Protein 3ZHF (pdb70)

Nearest PDB structures (foldseek):
  4bcx-assembly1_A  TM=1.006E+00  e=1.312E-22  Homo sapiens
  1gyw-assembly1_A  TM=9.574E-01  e=2.880E-15  Mus musculus
  1gyu-assembly1_A  TM=9.505E-01  e=2.589E-15  Mus musculus
  1gyv-assembly1_A  TM=9.522E-01  e=3.380E-15  Mus musculus
  1iu1-assembly1_A  TM=9.653E-01  e=9.819E-15  Homo sapiens

B-factor: mean 19.21, std 10.56, range [5.6, 65.86]

Radius of gyration: 14.89 Å; Cα contacts (8 Å, |Δi|>4): 356; chains: 2; bounding box: 29×30×44 Å

GO terms:
  GO:0000139 Golgi membrane (C, EXP)
  GO:0010008 endosome membrane (C, EXP)
  GO:0005794 Golgi apparatus (C, TAS)
  GO:0000139 Golgi membrane (C, TAS)
  GO:0005515 protein binding (F, IPI)
  GO:0005798 Golgi-associated vesicle (C, IDA)
  GO:0016020 membrane (C, IDA)
  GO:0030133 transport vesicle (C, IDA)
  GO:0030659 cytoplasmic vesicle membrane (C, EXP)
  GO:0030121 AP-1 adaptor complex (C, TAS)

Foldseek 3Di:
DWDQDDKAWFDDDQQKTKIWDWTQPPVANQKIKIKIKIEGAHPKKKFQKDKDKDWPPLKDKDWDDKPHGIHGYRGRDIIMIMMMMGHPPLPQIKMKMWIWIAIPNDTDTDIDIGPPDDSSRRD/DDDDDD

Structure (mmCIF, N/CA/C/O backbone):
data_3ZHF
#
_entry.id   3ZHF
#
_cell.length_a   34.841
_cell.length_b   37.457
_cell.length_c   105.484
_cell.angle_alpha   90.00
_cell.angle_beta   90.00
_cell.angle_gamma   90.00
#
_symmetry.space_group_name_H-M   'P 21 21 21'
#
loop_
_entity.id
_entity.type
_entity.pdbx_description
1 polymer 'AP-1 COMPLEX SUBUNIT GAMMA-LIKE 2'
2 polymer 'LARGE ENVELOPE PROTEIN'
3 non-polymer DI(HYDROXYETHYL)ETHER
4 non-polymer 1,2-ETHANEDIOL
5 water water
#
loop_
_atom_site.group_PDB
_atom_site.id
_atom_site.type_symbol
_atom_site.label_atom_id
_atom_site.label_alt_id
_atom_site.label_comp_id
_atom_site.label_asym_id
_atom_site.label_entity_id
_atom_site.label_seq_id
_atom_site.pdbx_PDB_ins_code
_atom_site.Cartn_x
_atom_site.Cartn_y
_atom_site.Cartn_z
_atom_site.occupancy
_atom_site.B_iso_or_equiv
_atom_site.auth_seq_id
_atom_site.auth_comp_id
_atom_site.auth_asym_id
_atom_site.auth_atom_id
_atom_site.pdbx_PDB_model_num
ATOM 1 N N . GLY A 1 2 ? 16.553 32.451 13.909 1.00 56.02 663 GLY A N 1
ATOM 2 C CA . GLY A 1 2 ? 16.686 31.774 15.188 1.00 47.28 663 GLY A CA 1
ATOM 3 C C . GLY A 1 2 ? 17.968 32.151 15.904 1.00 42.83 663 GLY A C 1
ATOM 4 O O . GLY A 1 2 ? 19.019 32.294 15.275 1.00 46.74 663 GLY A O 1
ATOM 5 N N . SER A 1 3 ? 17.882 32.313 17.221 1.00 33.79 664 SER A N 1
ATOM 6 C CA . SER A 1 3 ? 19.035 32.716 18.023 1.00 36.53 664 SER A CA 1
ATOM 7 C C . SER A 1 3 ? 19.989 31.553 18.288 1.00 34.19 664 SER A C 1
ATOM 8 O O . SER A 1 3 ? 19.602 30.384 18.209 1.00 32.10 664 SER A O 1
ATOM 11 N N . ALA A 1 4 ? 21.236 31.888 18.607 1.00 29.88 665 ALA A N 1
ATOM 12 C CA . ALA A 1 4 ? 22.252 30.883 18.905 1.00 38.69 665 ALA A CA 1
ATOM 13 C C . ALA A 1 4 ? 21.854 30.061 20.123 1.00 25.84 665 ALA A C 1
ATOM 14 O O . ALA A 1 4 ? 21.353 30.601 21.109 1.00 27.21 665 ALA A O 1
ATOM 16 N N . PRO A 1 5 ? 22.064 28.743 20.055 1.00 23.41 666 PRO A N 1
ATOM 17 C CA . PRO A 1 5 ? 21.709 27.864 21.174 1.00 19.80 666 PRO A CA 1
ATOM 18 C C . PRO A 1 5 ? 22.789 27.823 22.253 1.00 24.57 666 PRO A C 1
ATOM 19 O O . PRO A 1 5 ? 23.687 26.982 22.227 1.00 29.04 666 PRO A O 1
ATOM 23 N N . ILE A 1 6 ? 22.690 28.739 23.209 1.00 17.69 667 ILE A N 1
ATOM 24 C CA . ILE A 1 6 ? 23.599 28.767 24.350 1.00 16.30 667 ILE A CA 1
ATOM 25 C C . ILE A 1 6 ? 23.062 27.856 25.455 1.00 15.14 667 ILE A C 1
ATOM 26 O O . ILE A 1 6 ? 21.903 27.966 25.836 1.00 10.88 667 ILE A O 1
ATOM 31 N N . PRO A 1 7 ? 23.906 26.954 25.969 1.00 11.50 668 PRO A N 1
ATOM 32 C CA . PRO A 1 7 ? 23.462 25.982 26.980 1.00 10.17 668 PRO A CA 1
ATOM 33 C C . PRO A 1 7 ? 23.094 26.666 28.300 1.00 10.31 668 PRO A C 1
ATOM 34 O O . PRO A 1 7 ? 23.699 27.684 28.642 1.00 10.46 668 PRO A O 1
ATOM 38 N N . ASP A 1 8 ? 22.106 26.121 29.007 1.00 11.11 669 ASP A N 1
ATOM 39 C CA . ASP A 1 8 ? 21.779 26.573 30.358 1.00 11.48 669 ASP A CA 1
ATOM 40 C C . ASP A 1 8 ? 22.955 26.330 31.291 1.00 13.57 669 ASP A C 1
ATOM 41 O O . ASP A 1 8 ? 23.828 25.509 31.017 1.00 11.10 669 ASP A O 1
ATOM 46 N N . LEU A 1 9 ? 22.958 27.022 32.424 1.00 9.33 670 LEU A N 1
ATOM 47 C CA . LEU A 1 9 ? 24.001 26.829 33.410 1.00 12.57 670 LEU A CA 1
ATOM 48 C C . LEU A 1 9 ? 23.342 26.712 34.771 1.00 10.44 670 LEU A C 1
ATOM 49 O O . LEU A 1 9 ? 22.710 27.661 35.237 1.00 11.69 670 LEU A O 1
ATOM 54 N N . LYS A 1 10 ? 23.464 25.546 35.393 1.00 9.20 671 LYS A N 1
ATOM 55 C CA . LYS A 1 10 ? 22.971 25.407 36.764 1.00 9.26 671 LYS A CA 1
ATOM 56 C C . LYS A 1 10 ? 24.009 26.010 37.696 1.00 14.00 671 LYS A C 1
ATOM 57 O O . LYS A 1 10 ? 25.176 25.624 37.663 1.00 17.89 671 LYS A O 1
ATOM 63 N N . VAL A 1 11 ? 23.597 26.962 38.527 1.00 8.19 672 VAL A N 1
ATOM 64 C CA . VAL A 1 11 ? 24.577 27.737 39.282 1.00 8.05 672 VAL A CA 1
ATOM 65 C C . VAL A 1 11 ? 24.497 27.550 40.787 1.00 15.06 672 VAL A C 1
ATOM 66 O O . VAL A 1 11 ? 25.352 28.053 41.508 1.00 13.60 672 VAL A O 1
ATOM 70 N N . PHE A 1 12 ? 23.474 26.847 41.256 1.00 10.43 673 PHE A N 1
ATOM 71 C CA . PHE A 1 12 ? 23.255 26.736 42.708 1.00 11.94 673 PHE A CA 1
ATOM 72 C C . PHE A 1 12 ? 22.386 25.536 43.050 1.00 13.11 673 PHE A C 1
ATOM 73 O O . PHE A 1 12 ? 21.404 25.251 42.366 1.00 10.53 673 PHE A O 1
ATOM 81 N N . GLU A 1 13 ? 22.770 24.808 44.095 1.00 15.20 674 GLU A N 1
ATOM 82 C CA A GLU A 1 13 ? 21.925 23.749 44.637 0.48 11.36 674 GLU A CA 1
ATOM 83 C CA B GLU A 1 13 ? 21.925 23.757 44.634 0.52 11.34 674 GLU A CA 1
ATOM 84 C C . GLU A 1 13 ? 22.166 23.622 46.131 1.00 10.40 674 GLU A C 1
ATOM 85 O O . GLU A 1 13 ? 23.298 23.434 46.577 1.00 15.41 674 GLU A O 1
ATOM 96 N N . ARG A 1 14 ? 21.100 23.721 46.897 1.00 11.59 675 ARG A N 1
ATOM 97 C CA . ARG A 1 14 ? 21.224 23.552 48.337 1.00 8.04 675 ARG A CA 1
ATOM 98 C C . ARG A 1 14 ? 19.953 22.926 48.893 1.00 12.54 675 ARG A C 1
ATOM 99 O O . ARG A 1 14 ? 18.879 23.519 48.799 1.00 9.13 675 ARG A O 1
ATOM 107 N N . GLU A 1 15 ? 20.091 21.720 49.447 1.00 13.06 676 GLU A N 1
ATOM 108 C CA . GLU A 1 15 ? 18.986 20.998 50.078 1.00 11.09 676 GLU A CA 1
ATOM 109 C C . GLU A 1 15 ? 17.750 20.933 49.190 1.00 14.60 676 GLU A C 1
ATOM 110 O O . GLU A 1 15 ? 16.620 21.104 49.650 1.00 15.86 676 GLU A O 1
ATOM 116 N N . GLY A 1 16 ? 17.978 20.681 47.906 1.00 9.13 677 GLY A N 1
ATOM 117 C CA . GLY A 1 16 ? 16.880 20.483 46.982 1.00 12.30 677 GLY A CA 1
ATOM 118 C C . GLY A 1 16 ? 16.441 21.731 46.239 1.00 12.00 677 GLY A C 1
ATOM 119 O O . GLY A 1 16 ? 15.657 21.625 45.294 1.00 14.24 677 GLY A O 1
ATOM 120 N N . VAL A 1 17 ? 16.929 22.899 46.649 1.00 10.12 678 VAL A N 1
ATOM 121 C CA . VAL A 1 17 ? 16.612 24.156 45.956 1.00 10.66 678 VAL A CA 1
ATOM 122 C C . VAL A 1 17 ? 17.676 24.447 44.907 1.00 9.61 678 VAL A C 1
ATOM 123 O O . VAL A 1 17 ? 18.873 24.448 45.205 1.00 9.17 678 VAL A O 1
ATOM 127 N N . GLN A 1 18 ? 17.253 24.714 43.676 1.00 9.82 679 GLN A N 1
ATOM 128 C CA A GLN A 1 18 ? 18.201 24.939 42.592 0.76 11.83 679 GLN A CA 1
ATOM 129 C CA B GLN A 1 18 ? 18.208 24.944 42.594 0.24 11.80 679 GLN A CA 1
ATOM 130 C C . GLN A 1 18 ? 17.971 26.270 41.891 1.00 10.09 679 GLN A C 1
ATOM 131 O O . GLN A 1 18 ? 16.849 26.756 41.833 1.00 9.64 679 GLN A O 1
ATOM 142 N N . LEU A 1 19 ? 19.047 26.850 41.368 1.00 9.00 680 LEU A N 1
ATOM 143 C CA . LEU A 1 19 ? 18.940 28.048 40.553 1.00 5.60 680 LEU A CA 1
ATOM 144 C C . LEU A 1 19 ? 19.646 27.739 39.261 1.00 8.84 680 LEU A C 1
ATOM 145 O O . LEU A 1 19 ? 20.768 27.225 39.253 1.00 9.21 680 LEU A O 1
ATOM 150 N N . ASN A 1 20 ? 18.964 28.052 38.179 1.00 7.37 681 ASN A N 1
ATOM 151 C CA . ASN A 1 20 ? 19.460 27.776 36.834 1.00 8.05 681 ASN A CA 1
ATOM 152 C C . ASN A 1 20 ? 19.444 29.050 36.011 1.00 9.31 681 ASN A C 1
ATOM 153 O O . ASN A 1 20 ? 18.516 29.857 36.129 1.00 7.66 681 ASN A O 1
ATOM 158 N N . LEU A 1 21 ? 20.462 29.227 35.166 1.00 10.02 682 LEU A N 1
ATOM 159 C CA . LEU A 1 21 ? 20.488 30.348 34.225 1.00 9.25 682 LEU A CA 1
ATOM 160 C C . LEU A 1 21 ? 20.253 29.870 32.796 1.00 7.52 682 LEU A C 1
ATOM 161 O O . LEU A 1 21 ? 20.813 28.865 32.374 1.00 10.31 682 LEU A O 1
ATOM 166 N N . SER A 1 22 ? 19.414 30.606 32.072 1.00 9.51 683 SER A N 1
ATOM 167 C CA . SER A 1 22 ? 19.252 30.426 30.627 1.00 9.56 683 SER A CA 1
ATOM 168 C C . SER A 1 22 ? 19.696 31.709 29.940 1.00 12.27 683 SER A C 1
ATOM 169 O O . SER A 1 22 ? 19.556 32.788 30.511 1.00 11.78 683 SER A O 1
ATOM 172 N N . PHE A 1 23 ? 20.207 31.598 28.712 1.00 10.07 684 PHE A N 1
ATOM 173 C CA . PHE A 1 23 ? 20.784 32.749 28.030 1.00 11.30 684 PHE A CA 1
ATOM 174 C C . PHE A 1 23 ? 20.208 32.842 26.643 1.00 12.00 684 PHE A C 1
ATOM 175 O O . PHE A 1 23 ? 20.114 31.840 25.938 1.00 11.36 684 PHE A O 1
ATOM 183 N N . ILE A 1 24 ? 19.825 34.048 26.260 1.00 7.87 685 ILE A N 1
ATOM 184 C CA . ILE A 1 24 ? 19.454 34.311 24.881 1.00 7.83 685 ILE A CA 1
ATOM 185 C C . ILE A 1 24 ? 20.224 35.529 24.376 1.00 13.00 685 ILE A C 1
ATOM 186 O O . ILE A 1 24 ? 20.298 36.548 25.054 1.00 1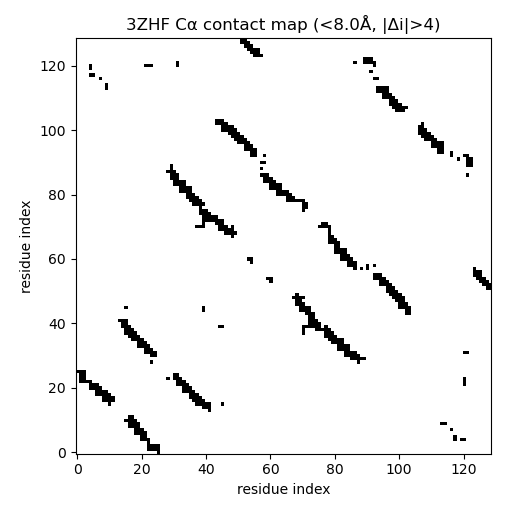0.27 685 ILE A O 1
ATOM 191 N N . ARG A 1 25 ? 20.817 35.405 23.188 1.00 11.46 686 ARG A N 1
ATOM 192 C CA . ARG A 1 25 ? 21.482 36.527 22.538 1.00 11.84 686 ARG A CA 1
ATOM 193 C C . ARG A 1 25 ? 20.727 36.809 21.253 1.00 8.38 686 ARG A C 1
ATOM 194 O O . ARG A 1 25 ? 21.013 36.189 20.221 1.00 12.67 686 ARG A O 1
ATOM 202 N N . PRO A 1 26 ? 19.751 37.728 21.303 1.00 11.38 687 PRO A N 1
ATOM 203 C CA . PRO A 1 26 ? 18.999 37.998 20.074 1.00 10.07 687 PRO A CA 1
ATOM 204 C C . PRO A 1 26 ? 19.917 38.486 18.958 1.00 11.23 687 PRO A C 1
ATOM 205 O O . PRO A 1 26 ? 20.650 39.449 19.136 1.00 10.32 687 PRO A O 1
ATOM 209 N N . PRO A 1 27 ? 19.881 37.811 17.803 1.00 12.21 688 PRO A N 1
ATOM 210 C CA . PRO A 1 27 ? 20.751 38.216 16.697 1.00 12.52 688 PRO A CA 1
ATOM 211 C C . PRO A 1 27 ? 20.492 39.656 16.249 1.00 10.37 688 PRO A C 1
ATOM 212 O O . PRO A 1 27 ? 21.430 40.330 15.829 1.00 13.08 688 PRO A O 1
ATOM 216 N N . GLU A 1 28 ? 19.250 40.122 16.369 1.00 9.67 689 GLU A N 1
ATOM 217 C CA . GLU A 1 28 ? 18.893 41.464 15.917 1.00 14.58 689 GLU A CA 1
ATOM 218 C C . GLU A 1 28 ? 19.416 42.564 16.841 1.00 10.91 689 GLU A C 1
ATOM 219 O O . GLU A 1 28 ? 19.335 43.741 16.519 1.00 9.10 689 GLU A O 1
ATOM 225 N N . ASN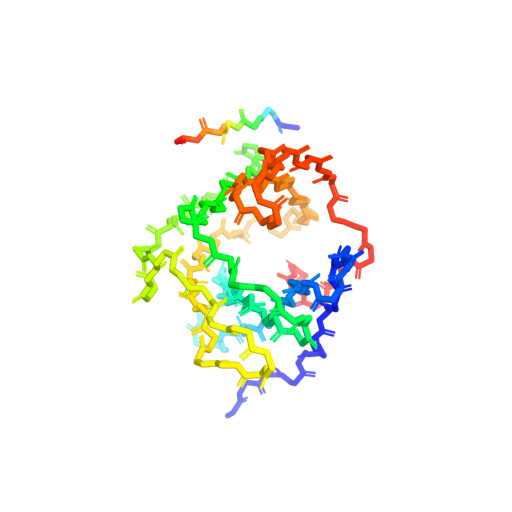 A 1 29 ? 19.928 42.186 18.011 1.00 10.20 690 ASN A N 1
ATOM 226 C CA . ASN A 1 29 ? 20.548 43.174 18.883 1.00 8.46 690 ASN A CA 1
ATOM 227 C C . ASN A 1 29 ? 21.736 42.556 19.577 1.00 10.90 690 ASN A C 1
ATOM 228 O O . ASN A 1 29 ? 21.600 42.036 20.679 1.00 9.13 690 ASN A O 1
ATOM 233 N N . PRO A 1 30 ? 22.904 42.585 18.927 1.00 11.78 691 PRO A N 1
ATOM 234 C CA . PRO A 1 30 ? 24.086 41.895 19.452 1.00 15.27 691 PRO A CA 1
ATOM 235 C C . PRO A 1 30 ? 24.537 42.379 20.832 1.00 12.44 691 PRO A C 1
ATOM 236 O O . PRO A 1 30 ? 25.158 41.600 21.552 1.00 15.82 691 PRO A O 1
ATOM 240 N N . ALA A 1 31 ? 24.230 43.621 21.195 1.00 11.08 692 ALA A N 1
ATOM 241 C CA . ALA A 1 31 ? 24.657 44.152 22.496 1.00 13.46 692 ALA A CA 1
ATOM 242 C C . ALA A 1 31 ? 23.834 43.627 23.662 1.00 11.89 692 ALA A C 1
ATOM 243 O O . ALA A 1 31 ? 24.177 43.859 24.827 1.00 16.17 692 ALA A O 1
ATOM 245 N N . LEU A 1 32 ? 22.743 42.942 23.359 1.00 10.63 693 LEU A N 1
ATOM 246 C CA . LEU A 1 32 ? 21.788 42.543 24.388 1.00 9.95 693 LEU A CA 1
ATOM 247 C C . LEU A 1 32 ? 21.946 41.077 24.754 1.00 11.17 693 LEU A C 1
ATOM 248 O O . LEU A 1 32 ? 22.065 40.217 23.890 1.00 10.63 693 LEU A O 1
ATOM 253 N N . LEU A 1 33 ? 21.936 40.797 26.053 1.00 10.65 694 LEU A N 1
ATOM 254 C CA . LEU A 1 33 ? 21.881 39.428 26.533 1.00 13.11 694 LEU A CA 1
ATOM 255 C C . LEU A 1 33 ? 20.687 39.346 27.458 1.00 9.91 694 LEU A C 1
ATOM 256 O O . LEU A 1 33 ? 20.493 40.222 28.311 1.00 11.29 694 LEU A O 1
ATOM 261 N N . LEU A 1 34 ? 19.868 38.321 27.266 1.00 9.92 695 LEU A N 1
ATOM 262 C CA . LEU A 1 34 ? 18.757 38.064 28.171 1.00 9.95 695 LEU A CA 1
ATOM 263 C C . LEU A 1 34 ? 19.102 36.861 29.020 1.00 7.98 695 LEU A C 1
ATOM 264 O O . LEU A 1 34 ? 19.334 35.773 28.496 1.00 9.58 695 LEU A O 1
ATOM 269 N N . ILE A 1 35 ? 19.128 37.051 30.335 1.00 8.60 696 ILE A N 1
ATOM 270 C CA . ILE A 1 35 ? 19.306 35.920 31.228 1.00 11.74 696 ILE A CA 1
ATOM 271 C C . ILE A 1 35 ? 18.022 35.682 32.003 1.00 9.86 696 ILE A C 1
ATOM 272 O O . ILE A 1 35 ? 17.495 36.599 32.635 1.00 11.96 696 ILE A O 1
ATOM 277 N N . THR A 1 36 ? 17.504 34.460 31.940 1.00 10.92 697 THR A N 1
ATOM 278 C CA . THR A 1 36 ? 16.372 34.098 32.784 1.00 8.68 697 THR A CA 1
ATOM 279 C C . THR A 1 36 ? 16.865 33.193 33.891 1.00 8.05 697 THR A C 1
ATOM 280 O O . THR A 1 36 ? 17.432 32.139 33.625 1.00 9.67 697 THR A O 1
ATOM 284 N N . ILE A 1 37 ? 16.646 33.604 35.133 1.00 10.36 698 ILE A N 1
ATOM 285 C CA . ILE A 1 37 ? 16.959 32.744 36.255 1.00 7.20 698 ILE A CA 1
ATOM 286 C C . ILE A 1 37 ? 15.719 31.931 36.572 1.00 7.45 698 ILE A C 1
ATOM 287 O O . ILE A 1 37 ? 14.601 32.430 36.464 1.00 12.04 698 ILE A O 1
ATOM 292 N N . THR A 1 38 ? 15.913 30.664 36.929 1.00 7.89 699 THR A N 1
ATOM 293 C CA . THR A 1 38 ? 14.796 29.797 37.265 1.00 6.53 699 THR A CA 1
ATOM 294 C C . THR A 1 38 ? 15.132 29.110 38.576 1.00 7.56 699 THR A C 1
ATOM 295 O O . THR A 1 38 ? 16.157 28.447 38.666 1.00 9.03 699 THR A O 1
ATOM 299 N N . ALA A 1 39 ? 14.289 29.305 39.589 1.00 7.20 700 ALA A N 1
ATOM 300 C CA . ALA A 1 39 ? 14.482 28.670 40.890 1.00 11.06 700 ALA A CA 1
ATOM 301 C C . ALA A 1 39 ? 13.517 27.508 41.013 1.00 8.81 700 ALA A C 1
ATOM 302 O O . ALA A 1 39 ? 12.317 27.672 40.793 1.00 10.69 700 ALA A O 1
ATOM 304 N N . THR A 1 40 ? 14.045 26.329 41.334 1.00 7.61 701 THR A N 1
ATOM 305 C CA . THR A 1 40 ? 13.217 25.143 41.499 1.00 7.11 701 THR A CA 1
ATOM 306 C C . THR A 1 40 ? 13.445 24.578 42.892 1.00 9.39 701 THR A C 1
ATOM 307 O O . THR A 1 40 ? 14.387 24.966 43.580 1.00 9.44 701 THR A O 1
ATOM 311 N N . ASN A 1 41 ? 12.572 23.669 43.292 1.00 9.34 702 ASN A N 1
ATOM 312 C CA . ASN A 1 41 ? 12.571 23.153 44.659 1.00 8.76 702 ASN A CA 1
ATOM 313 C C . ASN A 1 41 ? 12.059 21.730 44.655 1.00 8.56 702 ASN A C 1
ATOM 314 O O . ASN A 1 41 ? 10.869 21.498 44.453 1.00 12.52 702 ASN A O 1
ATOM 319 N N . PHE A 1 42 ? 12.961 20.778 44.873 1.00 10.94 703 PHE A N 1
ATOM 320 C CA . PHE A 1 42 ? 12.606 19.365 44.878 1.00 12.04 703 PHE A CA 1
ATOM 321 C C . PHE A 1 42 ? 12.624 18.770 46.277 1.00 10.99 703 PHE A C 1
ATOM 322 O O . PHE A 1 42 ? 12.478 17.557 46.452 1.00 13.29 703 PHE A O 1
ATOM 330 N N . SER A 1 43 ? 12.767 19.648 47.262 1.00 10.12 704 SER A N 1
ATOM 331 C CA . SER A 1 43 ? 12.787 19.249 48.670 1.00 11.18 704 SER A CA 1
ATOM 332 C C . SER A 1 43 ? 11.385 19.044 49.205 1.00 13.06 704 SER A C 1
ATOM 333 O O . SER A 1 43 ? 10.402 19.276 48.513 1.00 12.32 704 SER A O 1
ATOM 336 N N . GLU A 1 44 ? 11.308 18.630 50.467 1.00 11.63 705 GLU A N 1
ATOM 337 C CA . GLU A 1 44 ? 10.030 18.407 51.123 1.00 16.60 705 GLU A CA 1
ATOM 338 C C . GLU A 1 44 ? 9.453 19.671 51.758 1.00 16.58 705 GLU A C 1
ATOM 339 O O . GLU A 1 44 ? 8.395 19.621 52.379 1.00 17.58 705 GLU A O 1
ATOM 345 N N . GLY A 1 45 ? 10.138 20.801 51.617 1.00 10.32 706 GLY A N 1
ATOM 346 C CA . GLY A 1 45 ? 9.677 22.018 52.269 1.00 13.42 706 GLY A CA 1
ATOM 347 C C . GLY A 1 45 ? 9.648 23.183 51.298 1.00 11.08 706 GLY A C 1
ATOM 348 O O . GLY A 1 45 ? 10.563 23.332 50.490 1.00 10.31 706 GLY A O 1
ATOM 349 N N . ASP A 1 46 ? 8.612 24.013 51.388 1.00 9.15 707 ASP A N 1
ATOM 350 C CA . ASP A 1 46 ? 8.484 25.183 50.511 1.00 11.43 707 ASP A CA 1
ATOM 351 C C . ASP A 1 46 ? 9.618 26.190 50.691 1.00 12.15 707 ASP A C 1
ATOM 352 O O . ASP A 1 46 ? 10.169 26.349 51.790 1.00 10.36 707 ASP A O 1
ATOM 357 N N . VAL A 1 47 ? 9.943 26.877 49.599 1.00 8.59 708 VAL A N 1
ATOM 358 C CA . VAL A 1 47 ? 10.785 28.060 49.645 1.00 7.83 708 VAL A CA 1
ATOM 359 C C . VAL A 1 47 ? 9.883 29.284 49.651 1.00 11.59 708 VAL A C 1
ATOM 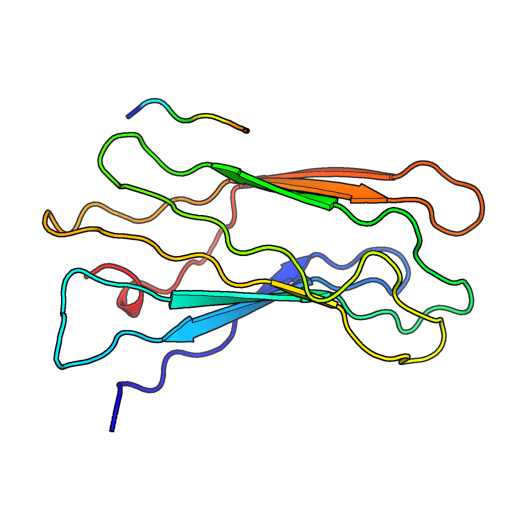360 O O . VAL A 1 47 ? 8.947 29.364 48.861 1.00 11.21 708 VAL A O 1
ATOM 364 N N . THR A 1 48 ? 10.141 30.221 50.560 1.00 9.48 709 THR A N 1
ATOM 365 C CA . THR A 1 48 ? 9.333 31.429 50.653 1.00 11.35 709 THR A CA 1
ATOM 366 C C . THR A 1 48 ? 10.211 32.661 50.731 1.00 11.03 709 THR A C 1
ATOM 367 O O . THR A 1 48 ? 11.395 32.563 51.070 1.00 11.94 709 THR A O 1
ATOM 371 N N . HIS A 1 49 ? 9.629 33.813 50.408 1.00 9.65 710 HIS A N 1
ATOM 372 C CA . HIS A 1 49 ? 10.337 35.086 50.485 1.00 13.06 710 HIS A CA 1
ATOM 373 C C . HIS A 1 49 ? 11.606 35.080 49.641 1.00 12.17 710 HIS A C 1
ATOM 374 O O . HIS A 1 49 ? 12.604 35.699 49.994 1.00 12.04 710 HIS A O 1
ATOM 381 N N . PHE A 1 50 ? 11.561 34.368 48.523 1.00 12.90 711 PHE A N 1
ATOM 382 C CA . PHE A 1 50 ? 12.718 34.275 47.650 1.00 12.81 711 PHE A CA 1
ATOM 383 C C . PHE A 1 50 ? 12.985 35.597 46.930 1.00 11.84 711 PHE A C 1
ATOM 384 O O . PHE A 1 50 ? 12.115 36.144 46.238 1.00 12.29 711 PHE A O 1
ATOM 392 N N . ILE A 1 51 ? 14.202 36.097 47.097 1.00 8.84 712 ILE A N 1
ATOM 393 C CA . ILE A 1 51 ? 14.668 37.266 46.367 1.00 13.18 712 ILE A CA 1
ATOM 394 C C . ILE A 1 51 ? 16.021 36.959 45.762 1.00 14.21 712 ILE A C 1
ATOM 395 O O . ILE A 1 51 ? 16.907 36.449 46.449 1.00 11.02 712 ILE A O 1
ATOM 400 N N . CYS A 1 52 ? 16.184 37.261 44.473 1.00 9.58 713 CYS A N 1
ATOM 401 C CA . CYS A 1 52 ? 17.488 37.168 43.845 1.00 15.90 713 CYS A CA 1
ATOM 402 C C . CYS A 1 52 ? 17.942 38.565 43.457 1.00 16.52 713 CYS A C 1
ATOM 403 O O . CYS A 1 52 ? 17.256 39.267 42.713 1.00 18.06 713 CYS A O 1
ATOM 406 N N . GLN A 1 53 ? 19.090 38.962 43.987 1.00 11.71 714 GLN A N 1
ATOM 407 C CA . GLN A 1 53 ? 19.711 40.230 43.646 1.00 16.85 714 GLN A CA 1
ATOM 408 C C . GLN A 1 53 ? 20.934 39.943 42.789 1.00 14.82 714 GLN A C 1
ATOM 409 O O . GLN A 1 53 ? 21.579 38.911 42.957 1.00 13.11 714 GLN A O 1
ATOM 415 N N . ALA A 1 54 ? 21.236 40.824 41.839 1.00 13.15 715 ALA A N 1
ATOM 416 C CA . ALA A 1 54 ? 22.348 40.558 40.938 1.00 12.18 715 ALA A CA 1
ATOM 417 C C . ALA A 1 54 ? 23.198 41.795 40.708 1.00 16.38 715 ALA A C 1
ATOM 418 O O . ALA A 1 54 ? 22.714 42.918 40.803 1.00 19.37 715 ALA A O 1
ATOM 420 N N . ALA A 1 55 ? 24.473 41.570 40.406 1.00 15.99 716 ALA A N 1
ATOM 421 C CA . ALA A 1 55 ? 25.405 42.660 40.153 1.00 23.38 716 ALA A CA 1
ATOM 422 C C . ALA A 1 55 ? 26.313 42.286 38.994 1.00 19.73 716 ALA A C 1
ATOM 423 O O . ALA A 1 55 ? 26.682 41.122 38.827 1.00 15.54 716 ALA A O 1
ATOM 425 N N . VAL A 1 56 ? 26.653 43.277 38.178 1.00 18.90 717 VAL A N 1
ATOM 426 C CA . VAL A 1 56 ? 27.549 43.071 37.048 1.00 15.69 717 VAL A CA 1
ATOM 427 C C . VAL A 1 56 ? 28.608 44.170 37.081 1.00 20.32 717 VAL A C 1
ATOM 428 O O . VAL A 1 56 ? 28.410 45.186 37.750 1.00 21.08 717 VAL A O 1
ATOM 432 N N . PRO A 1 57 ? 29.740 43.968 36.383 1.00 20.36 718 PRO A N 1
ATOM 433 C CA . PRO A 1 57 ? 30.762 45.025 36.353 1.00 26.93 718 PRO A CA 1
ATOM 434 C C . PRO A 1 57 ? 30.188 46.323 35.781 1.00 24.06 718 PRO A C 1
ATOM 435 O O . PRO A 1 57 ? 29.220 46.260 35.025 1.00 21.33 718 PRO A O 1
ATOM 439 N N . LYS A 1 58 ? 30.759 47.474 36.136 1.00 22.55 719 LYS A N 1
ATOM 440 C CA . LYS A 1 58 ? 30.191 48.754 35.714 1.00 27.77 719 LYS A CA 1
ATOM 441 C C . LYS A 1 58 ? 30.420 49.007 34.235 1.00 25.23 719 LYS A C 1
ATOM 442 O O . LYS A 1 58 ? 29.911 49.973 33.681 1.00 31.27 719 LYS A O 1
ATOM 448 N N . SER A 1 59 ? 31.191 48.129 33.604 1.00 25.77 720 SER A N 1
ATOM 449 C CA . SER A 1 59 ? 31.403 48.184 32.161 1.00 24.80 720 SER A CA 1
ATOM 450 C C . SER A 1 59 ? 30.178 47.669 31.405 1.00 26.16 720 SER A C 1
ATOM 451 O O . SER A 1 59 ? 30.119 47.736 30.175 1.00 29.43 720 SER A O 1
ATOM 454 N N . LEU A 1 60 ? 29.202 47.156 32.149 1.00 24.93 721 LEU A N 1
ATOM 455 C CA . LEU A 1 60 ? 27.978 46.609 31.570 1.00 23.22 721 LEU A CA 1
ATOM 456 C C . LEU A 1 60 ? 26.773 47.248 32.239 1.00 25.66 721 LEU A C 1
ATOM 457 O O . LEU A 1 60 ? 26.884 47.795 33.334 1.00 23.66 721 LEU A O 1
ATOM 462 N N . GLN A 1 61 ? 25.617 47.175 31.591 1.00 19.73 722 GLN A N 1
ATOM 463 C CA . GLN A 1 61 ? 24.385 47.648 32.212 1.00 15.84 722 GLN A CA 1
ATOM 464 C C . GLN A 1 61 ? 23.456 46.478 32.516 1.00 20.54 722 GLN A C 1
ATOM 465 O O . GLN A 1 61 ? 23.294 45.577 31.698 1.00 16.67 722 GLN A O 1
ATOM 471 N N . LEU A 1 62 ? 22.846 46.498 33.697 1.00 18.84 723 LEU A N 1
ATOM 472 C CA . LEU A 1 62 ? 21.894 45.462 34.076 1.00 17.70 723 LEU A CA 1
ATOM 473 C C . LEU A 1 62 ? 20.511 46.034 34.376 1.00 18.32 723 LEU A C 1
ATOM 474 O O . LEU A 1 62 ? 20.387 47.071 35.030 1.00 18.37 723 LEU A O 1
ATOM 479 N N . GLN A 1 63 ? 19.477 45.354 33.891 1.00 10.95 724 GLN A N 1
ATOM 480 C CA . GLN A 1 63 ? 18.099 45.691 34.232 1.00 13.64 724 GLN A CA 1
ATOM 481 C C . GLN A 1 63 ? 17.411 44.449 34.762 1.00 15.66 724 GLN A C 1
ATOM 482 O O . GLN A 1 63 ? 17.571 43.368 34.209 1.00 14.02 724 GLN A O 1
ATOM 488 N N . LEU A 1 64 ? 16.643 44.598 35.833 1.00 15.98 725 LEU A N 1
ATOM 489 C CA . LEU A 1 64 ? 15.920 43.464 36.393 1.00 18.06 725 LEU A CA 1
ATOM 490 C C . LEU A 1 64 ? 14.436 43.636 36.208 1.00 16.58 725 LEU A C 1
ATOM 491 O O . LEU A 1 64 ? 13.871 44.668 36.560 1.00 20.41 725 LEU A O 1
ATOM 496 N N . GLN A 1 65 ? 13.806 42.608 35.664 1.00 13.13 726 GLN A N 1
ATOM 497 C CA . GLN A 1 65 ? 12.364 42.534 35.635 1.00 12.74 726 GLN A CA 1
ATOM 498 C C . GLN A 1 65 ? 11.926 41.988 36.989 1.00 12.61 726 GLN A C 1
ATOM 499 O O . GLN A 1 65 ? 12.705 41.334 37.676 1.00 14.85 726 GLN A O 1
ATOM 505 N N . ALA A 1 66 ? 10.680 42.251 37.360 1.00 13.81 727 ALA A N 1
ATOM 506 C CA . ALA A 1 66 ? 10.104 41.635 38.552 1.00 15.23 727 ALA A CA 1
ATOM 507 C C . ALA A 1 66 ? 10.027 40.116 38.389 1.00 12.32 727 ALA A C 1
ATOM 508 O O . ALA A 1 66 ? 9.777 39.616 37.294 1.00 13.77 727 ALA A O 1
ATOM 510 N N . PRO A 1 67 ? 10.238 39.367 39.485 1.00 13.82 728 PRO A N 1
ATOM 511 C CA . PRO A 1 67 ? 10.171 37.908 39.365 1.00 12.19 728 PRO A CA 1
ATOM 512 C C . PRO A 1 67 ? 8.727 37.445 39.261 1.00 13.77 728 PRO A C 1
ATOM 513 O O . PRO A 1 67 ? 7.824 38.208 39.616 1.00 14.53 728 PRO A O 1
ATOM 517 N N . SER A 1 68 ? 8.520 36.215 38.797 1.00 12.23 729 SER A N 1
ATOM 518 C CA . SER A 1 68 ? 7.185 35.648 38.648 1.00 13.14 729 SER A CA 1
ATOM 519 C C . SER A 1 68 ? 6.505 35.451 39.999 1.00 14.42 729 SER A C 1
ATOM 520 O O . SER A 1 68 ? 5.283 35.336 40.082 1.00 17.10 729 SER A O 1
ATOM 523 N N . GLY A 1 69 ? 7.306 35.392 41.056 1.00 12.31 730 GLY A N 1
ATOM 524 C CA . GLY A 1 69 ? 6.773 35.198 42.391 1.00 15.05 730 GLY A CA 1
ATOM 525 C C . GLY A 1 69 ? 7.876 35.140 43.426 1.00 14.24 730 GLY A C 1
ATOM 526 O O . GLY A 1 69 ? 9.042 35.400 43.106 1.00 12.34 730 GLY A O 1
ATOM 527 N N . ASN A 1 70 ? 7.506 34.813 44.666 1.00 11.52 731 ASN A N 1
ATOM 528 C CA . ASN A 1 70 ? 8.470 34.710 45.761 1.00 11.12 731 ASN A CA 1
ATOM 529 C C . ASN A 1 70 ? 8.452 33.356 46.467 1.00 14.72 731 ASN A C 1
ATOM 530 O O . ASN A 1 70 ? 9.209 33.137 47.408 1.00 12.67 731 ASN A O 1
ATOM 535 N N . THR A 1 71 ? 7.577 32.463 46.020 1.00 12.18 732 THR A N 1
ATOM 536 C CA . THR A 1 71 ? 7.452 31.138 46.606 1.00 13.43 732 THR A CA 1
ATOM 537 C C . THR A 1 71 ? 7.794 30.054 45.595 1.00 12.62 732 THR A C 1
ATOM 538 O O . THR A 1 71 ? 7.384 30.127 44.439 1.00 12.92 732 THR A O 1
ATOM 542 N N . VAL A 1 72 ? 8.558 29.052 46.026 1.00 13.78 733 VAL A N 1
ATOM 543 C CA . VAL A 1 72 ? 8.705 27.835 45.232 1.00 10.21 733 VAL A CA 1
ATOM 544 C C . VAL A 1 72 ? 8.226 26.647 46.053 1.00 12.03 733 VAL A C 1
ATOM 545 O O . VAL A 1 72 ? 8.921 26.201 46.974 1.00 12.38 733 VAL A O 1
ATOM 549 N N . PRO A 1 73 ? 7.026 26.145 45.737 1.00 13.29 734 PRO A N 1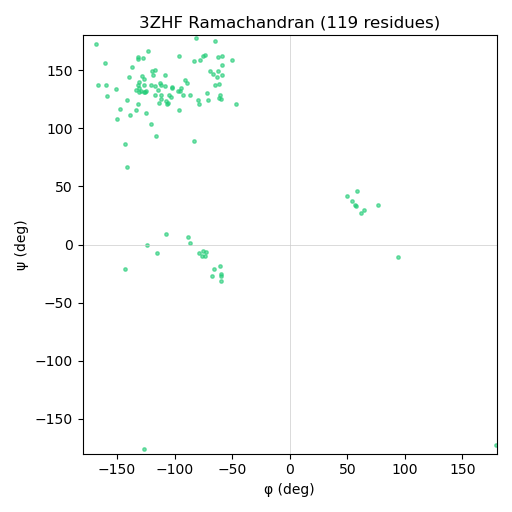
ATOM 550 C CA . PRO A 1 73 ? 6.431 25.005 46.435 1.00 14.77 734 PRO A CA 1
ATOM 551 C C . PRO A 1 73 ? 7.300 23.761 46.361 1.00 13.67 734 PRO A C 1
ATOM 552 O O . PRO A 1 73 ? 7.991 23.525 45.357 1.00 12.01 734 PRO A O 1
ATOM 556 N N . ALA A 1 74 ? 7.249 22.983 47.437 1.00 12.85 735 ALA A N 1
ATOM 557 C CA . ALA A 1 74 ? 7.990 21.741 47.587 1.00 11.15 735 ALA A CA 1
ATOM 558 C C . ALA A 1 74 ? 7.655 20.727 46.501 1.00 13.04 735 ALA A C 1
ATOM 559 O O . ALA A 1 74 ? 6.626 20.836 45.836 1.00 13.17 735 ALA A O 1
ATOM 561 N N . ARG A 1 75 ? 8.534 19.740 46.341 1.00 13.77 736 ARG A N 1
ATOM 562 C CA . ARG A 1 75 ? 8.300 18.585 45.473 1.00 15.79 736 ARG A CA 1
ATOM 563 C C . ARG A 1 75 ? 8.044 18.979 44.028 1.00 14.59 736 ARG A C 1
ATOM 564 O O . ARG A 1 75 ? 7.109 18.487 43.399 1.00 18.41 736 ARG A O 1
ATOM 572 N N . GLY A 1 76 ? 8.874 19.882 43.520 1.00 13.94 737 GLY A N 1
ATOM 573 C CA . GLY A 1 76 ? 8.819 20.274 42.124 1.00 15.77 737 GLY A CA 1
ATOM 574 C C . GLY A 1 76 ? 7.680 21.213 41.804 1.00 15.37 737 GLY A C 1
ATOM 575 O O . GLY A 1 76 ? 7.105 21.178 40.714 1.00 16.62 737 GLY A O 1
ATOM 576 N N . GLY A 1 77 ? 7.345 22.072 42.755 1.00 14.35 738 GLY A N 1
ATOM 577 C CA . GLY A 1 77 ? 6.289 23.035 42.530 1.00 19.06 738 GLY A CA 1
ATOM 578 C C . GLY A 1 77 ? 6.629 24.040 41.440 1.00 15.10 738 GLY A C 1
ATOM 579 O O . GLY A 1 77 ? 7.740 24.043 40.891 1.00 17.56 738 GLY A O 1
ATOM 580 N N . LEU A 1 78 ? 5.649 24.880 41.130 1.00 14.61 739 LEU A N 1
ATOM 581 C CA . LEU A 1 78 ? 5.789 25.972 40.170 1.00 14.44 739 LEU A CA 1
ATOM 582 C C . LEU A 1 78 ? 7.076 26.757 40.411 1.00 13.90 739 LEU A C 1
ATOM 583 O O . LEU A 1 78 ? 7.287 27.292 41.497 1.00 16.72 739 LEU A O 1
ATOM 588 N N . PRO A 1 79 ? 7.954 26.825 39.399 1.00 9.55 740 PRO A N 1
ATOM 589 C CA . PRO A 1 79 ? 9.225 27.519 39.618 1.00 9.69 740 PRO A CA 1
ATOM 590 C C . PRO A 1 79 ? 9.048 29.027 39.670 1.00 14.27 740 PRO A C 1
ATOM 591 O O . PRO A 1 79 ? 8.022 29.548 39.222 1.00 18.15 740 PRO A O 1
ATOM 595 N N . ILE A 1 80 ? 10.042 29.721 40.207 1.00 9.41 741 ILE A N 1
ATOM 596 C CA . ILE A 1 80 ? 10.113 31.171 40.046 1.00 10.54 741 ILE A CA 1
ATOM 597 C C . ILE A 1 80 ? 11.009 31.428 38.852 1.00 7.37 741 ILE A C 1
ATOM 598 O O . ILE A 1 80 ? 12.061 30.801 38.717 1.00 9.82 741 ILE A O 1
ATOM 603 N N . THR A 1 81 ? 10.582 32.327 37.965 1.00 11.45 742 THR A N 1
ATOM 604 C CA . THR A 1 81 ? 11.452 32.808 36.896 1.00 9.25 742 THR A CA 1
ATOM 605 C C . THR A 1 81 ? 11.630 34.314 37.029 1.00 10.41 742 THR A C 1
ATOM 606 O O . THR A 1 81 ? 10.736 35.012 37.522 1.00 11.44 742 THR A O 1
ATOM 610 N N . GLN A 1 82 ? 12.783 34.824 36.610 1.00 9.57 743 GLN A N 1
ATOM 611 C CA . GLN A 1 82 ? 13.017 36.264 36.636 1.00 9.34 743 GLN A CA 1
ATOM 612 C C . GLN A 1 82 ? 13.980 36.634 35.529 1.00 9.19 743 GLN A C 1
ATOM 613 O O . GLN A 1 82 ? 14.998 35.972 35.345 1.00 7.97 743 GLN A O 1
ATOM 619 N N . LEU A 1 83 ? 13.638 37.684 34.795 1.00 9.89 744 LEU A N 1
ATOM 620 C CA . LEU A 1 83 ? 14.420 38.097 33.636 1.00 10.81 744 LEU A CA 1
ATOM 621 C C . LEU A 1 83 ? 15.425 39.189 33.979 1.00 12.50 744 LEU A C 1
ATOM 622 O O . LEU A 1 83 ? 15.090 40.182 34.636 1.00 12.01 744 LEU A O 1
ATOM 627 N N . PHE A 1 84 ? 16.659 38.985 33.527 1.00 11.80 745 PHE A N 1
ATOM 628 C CA A PHE A 1 84 ? 17.726 39.980 33.626 0.62 11.57 745 PHE A CA 1
ATOM 629 C CA B PHE A 1 84 ? 17.685 39.999 33.631 0.38 11.60 745 PHE A CA 1
ATOM 630 C C . PHE A 1 84 ? 18.045 40.443 32.218 1.00 13.08 745 PHE A C 1
ATOM 631 O O . PHE A 1 84 ? 18.265 39.617 31.329 1.00 15.25 745 PHE A O 1
ATOM 646 N N . ARG A 1 85 ? 18.071 41.744 32.000 1.00 12.29 746 ARG A N 1
ATOM 647 C CA A ARG A 1 85 ? 18.508 42.274 30.713 0.65 11.64 746 ARG A CA 1
ATOM 648 C CA B ARG A 1 85 ? 18.506 42.268 30.712 0.29 11.73 746 ARG A CA 1
ATOM 649 C CA C ARG A 1 85 ? 18.506 42.293 30.719 0.06 11.81 746 ARG A CA 1
ATOM 650 C C . ARG A 1 85 ? 19.886 42.900 30.866 1.00 12.41 746 ARG A C 1
ATOM 651 O O . ARG A 1 85 ? 20.084 43.807 31.682 1.00 13.86 746 ARG A O 1
ATOM 673 N N . ILE A 1 86 ? 20.844 42.407 30.090 1.00 9.90 747 ILE A N 1
ATOM 674 C CA . ILE A 1 86 ? 22.198 42.930 30.176 1.00 9.93 747 ILE A CA 1
ATOM 675 C C . ILE A 1 86 ? 22.591 43.560 28.853 1.00 13.13 747 ILE A C 1
ATOM 676 O O . ILE A 1 86 ? 22.423 42.953 27.805 1.00 10.61 747 ILE A O 1
ATOM 681 N N . LEU A 1 87 ? 23.071 44.800 28.912 1.00 12.59 748 LEU A N 1
ATOM 682 C CA . LEU A 1 87 ? 23.566 45.484 27.712 1.00 13.82 748 LEU A CA 1
ATOM 683 C C . LEU A 1 87 ? 25.083 45.574 27.768 1.00 17.06 748 LEU A C 1
ATOM 684 O O . LEU A 1 87 ? 25.651 46.109 28.730 1.00 14.92 748 LEU A O 1
ATOM 689 N N . ASN A 1 88 ? 25.735 45.044 26.738 1.00 16.02 749 ASN A N 1
ATOM 690 C CA . ASN A 1 88 ? 27.188 44.884 26.747 1.00 13.41 749 ASN A CA 1
ATOM 691 C C . ASN A 1 88 ? 27.754 45.182 25.361 1.00 14.87 749 ASN A C 1
ATOM 692 O O . ASN A 1 88 ? 28.261 44.283 24.692 1.00 18.94 749 ASN A O 1
ATOM 697 N N . PRO A 1 89 ? 27.651 46.446 24.924 1.00 17.25 750 PRO A N 1
ATOM 698 C CA . PRO A 1 89 ? 28.096 46.804 23.569 1.00 15.50 750 PRO A CA 1
ATOM 699 C C . PRO A 1 89 ? 29.607 46.697 23.395 1.00 23.16 750 PRO A C 1
ATOM 700 O O . PRO A 1 89 ? 30.085 46.471 22.280 1.00 22.46 750 PRO A O 1
ATOM 704 N N . ASN A 1 90 ? 30.352 46.859 24.483 1.00 19.39 751 ASN A N 1
ATOM 705 C CA . ASN A 1 90 ? 31.807 46.825 24.411 1.00 22.03 751 ASN A CA 1
ATOM 706 C C . ASN A 1 90 ? 32.392 45.428 24.554 1.00 28.72 751 ASN A C 1
ATOM 707 O O . ASN A 1 90 ? 33.610 45.270 24.630 1.00 30.62 751 ASN A O 1
ATOM 712 N N . LYS A 1 91 ? 31.519 44.423 24.582 1.00 21.77 752 LYS A N 1
ATOM 713 C CA . LYS A 1 91 ? 31.944 43.026 24.601 1.00 20.76 752 LYS A CA 1
ATOM 714 C C . LYS A 1 91 ? 32.909 42.763 25.747 1.00 23.17 752 LYS A C 1
ATOM 715 O O . LYS A 1 91 ? 33.871 42.005 25.605 1.00 25.63 752 LYS A O 1
ATOM 721 N N . ALA A 1 92 ? 32.650 43.410 26.878 1.00 25.52 753 ALA A N 1
ATOM 722 C CA . ALA A 1 92 ? 33.414 43.179 28.093 1.00 25.55 753 ALA A CA 1
ATOM 723 C C . ALA A 1 92 ? 33.098 41.780 28.621 1.00 28.85 753 ALA A C 1
ATOM 724 O O . ALA A 1 92 ? 31.993 41.270 28.417 1.00 21.67 753 ALA A O 1
ATOM 726 N N . PRO A 1 93 ? 34.075 41.141 29.280 1.00 29.19 754 PRO A N 1
ATOM 727 C CA . PRO A 1 93 ? 33.804 39.818 29.846 1.00 24.78 754 PRO A CA 1
ATOM 728 C C . PRO A 1 93 ? 32.687 39.915 30.875 1.00 19.80 754 PRO A C 1
ATOM 729 O O . PRO A 1 93 ? 32.754 40.729 31.795 1.00 22.93 754 PRO A O 1
ATOM 733 N N . LEU A 1 94 ? 31.653 39.105 30.695 1.00 22.36 755 LEU A N 1
ATOM 734 C CA . LEU A 1 94 ? 30.538 39.110 31.627 1.00 16.74 755 LEU A CA 1
ATOM 735 C C . LEU A 1 94 ? 30.962 38.471 32.938 1.00 16.64 755 LEU A C 1
ATOM 736 O O . LEU A 1 94 ? 31.567 37.398 32.953 1.00 16.63 755 LEU A O 1
ATOM 741 N N . ARG A 1 95 ? 30.676 39.167 34.031 1.00 18.83 756 ARG A N 1
ATOM 742 C CA . ARG A 1 95 ? 30.785 38.595 35.360 1.00 18.41 756 ARG A CA 1
ATOM 743 C C . ARG A 1 95 ? 29.460 38.864 36.041 1.00 16.50 756 ARG A C 1
ATOM 744 O O . ARG A 1 95 ? 28.823 39.885 35.798 1.00 18.07 756 ARG A O 1
ATOM 752 N N . LEU A 1 96 ? 29.028 37.928 36.869 1.00 16.36 757 LEU A N 1
ATOM 753 C CA . LEU A 1 96 ? 27.724 38.030 37.480 1.00 13.48 757 LEU A CA 1
ATOM 754 C C . LEU A 1 96 ? 27.844 37.535 38.914 1.00 15.32 757 LEU A C 1
ATOM 755 O O . LEU A 1 96 ? 28.314 36.417 39.158 1.00 17.85 757 LEU A O 1
ATOM 760 N N . LYS A 1 97 ? 27.442 38.385 39.853 1.00 14.52 758 LYS A N 1
ATOM 761 C CA . LYS A 1 97 ? 27.420 38.033 41.265 1.00 15.24 758 LYS A CA 1
ATOM 762 C C . LYS A 1 97 ? 25.968 38.027 41.715 1.00 16.43 758 LYS A C 1
ATOM 763 O O . LYS A 1 97 ? 25.212 38.951 41.407 1.00 12.79 758 LYS A O 1
ATOM 769 N N . LEU A 1 98 ? 25.574 36.977 42.425 1.00 13.26 759 LEU A N 1
ATOM 770 C CA . LEU A 1 98 ? 24.186 36.840 42.851 1.00 11.00 759 LEU A CA 1
ATOM 771 C C . LEU A 1 98 ? 24.065 36.799 44.363 1.00 13.43 759 LEU A C 1
ATOM 772 O O . LEU A 1 98 ? 24.931 36.270 45.038 1.00 12.50 759 LEU A O 1
ATOM 777 N N . ARG A 1 99 ? 22.978 37.354 44.873 1.00 8.99 760 ARG A N 1
ATOM 778 C CA . ARG A 1 99 ? 22.661 37.253 46.293 1.00 10.67 760 ARG A CA 1
ATOM 779 C C . ARG A 1 99 ? 21.273 36.657 46.400 1.00 12.94 760 ARG A C 1
ATOM 780 O O . ARG A 1 99 ? 20.298 37.264 45.957 1.00 13.33 760 ARG A O 1
ATOM 788 N N . LEU A 1 100 ? 21.194 35.447 46.935 1.00 8.76 761 LEU A N 1
ATOM 789 C CA . LEU A 1 100 ? 19.917 34.771 47.106 1.00 9.19 761 LEU A CA 1
ATOM 790 C C . LEU A 1 100 ? 19.536 34.829 48.568 1.00 14.05 761 LEU A C 1
ATOM 791 O O . LEU A 1 100 ? 20.334 34.489 49.442 1.00 13.51 761 LEU A O 1
ATOM 796 N N . THR A 1 101 ? 18.321 35.271 48.837 1.00 9.14 762 THR A N 1
ATOM 797 C CA . THR A 1 101 ? 17.812 35.184 50.201 1.00 9.12 762 THR A CA 1
ATOM 798 C C . THR A 1 101 ? 16.422 34.583 50.151 1.00 10.24 762 THR A C 1
ATOM 799 O O . THR A 1 101 ? 15.621 34.913 49.278 1.00 14.16 762 THR A O 1
ATOM 803 N N . TYR A 1 102 ? 16.154 33.669 51.079 1.00 9.36 763 TYR A N 1
ATOM 804 C CA . TYR A 1 102 ? 14.851 33.026 51.176 1.00 9.40 763 TYR A CA 1
ATOM 805 C C . TYR A 1 102 ? 14.752 32.260 52.479 1.00 9.20 763 TYR A C 1
ATOM 806 O O . TYR A 1 102 ? 15.736 32.113 53.199 1.00 12.02 763 TYR A O 1
ATOM 815 N N . ASP A 1 103 ? 13.555 31.759 52.748 1.00 11.74 764 ASP A N 1
ATOM 816 C CA . ASP A 1 103 ? 13.293 30.944 53.928 1.00 13.77 764 ASP A CA 1
ATOM 817 C C . ASP A 1 103 ? 12.986 29.537 53.455 1.00 10.84 764 ASP A C 1
ATOM 818 O O . ASP A 1 103 ? 12.265 29.354 52.476 1.00 9.69 764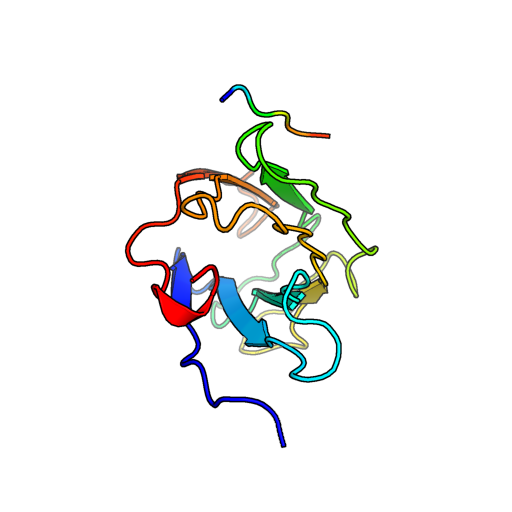 ASP A O 1
ATOM 823 N N . HIS A 1 104 ? 13.508 28.546 54.172 1.00 12.41 765 HIS A N 1
ATOM 824 C CA . HIS A 1 104 ? 13.354 27.154 53.789 1.00 10.54 765 HIS A CA 1
ATOM 825 C C . HIS A 1 104 ? 13.590 26.331 55.040 1.00 11.03 765 HIS A C 1
ATOM 826 O O . HIS A 1 104 ? 14.616 26.508 55.700 1.00 12.34 765 HIS A O 1
ATOM 833 N N . PHE A 1 105 ? 12.654 25.441 55.359 1.00 7.61 766 PHE A N 1
ATOM 834 C CA . PHE A 1 105 ? 12.773 24.604 56.566 1.00 11.16 766 PHE A CA 1
ATOM 835 C C . PHE A 1 105 ? 12.902 25.461 57.827 1.00 12.24 766 PHE A C 1
ATOM 836 O O . PHE A 1 105 ? 13.599 25.084 58.785 1.00 13.75 766 PHE A O 1
ATOM 844 N N . HIS A 1 106 ? 12.241 26.616 57.819 1.00 13.49 767 HIS A N 1
ATOM 845 C CA . HIS A 1 106 ? 12.287 27.574 58.930 1.00 16.94 767 HIS A CA 1
ATOM 846 C C . HIS A 1 106 ? 13.703 28.090 59.172 1.00 16.86 767 HIS A C 1
ATOM 847 O O . HIS A 1 106 ? 14.069 28.464 60.283 1.00 18.34 767 HIS A O 1
ATOM 854 N N . GLN A 1 107 ? 14.509 28.086 58.125 1.00 13.13 768 GLN A N 1
ATOM 855 C CA A GLN A 1 107 ? 15.846 28.654 58.191 0.58 15.63 768 GLN A CA 1
ATOM 856 C CA B GLN A 1 107 ? 15.845 28.651 58.188 0.42 15.66 768 GLN A CA 1
ATOM 857 C C . GLN A 1 107 ? 15.917 29.845 57.250 1.00 16.15 768 GLN A C 1
ATOM 858 O O . GLN A 1 107 ? 15.383 29.795 56.143 1.00 15.76 768 GLN A O 1
ATOM 869 N N . SER A 1 108 ? 16.555 30.920 57.702 1.00 15.26 769 SER A N 1
ATOM 870 C CA A SER A 1 108 ? 16.830 32.056 56.840 0.37 14.67 769 SER A CA 1
ATOM 871 C CA B SER A 1 108 ? 16.836 32.059 56.837 0.63 14.62 769 SER A CA 1
ATOM 872 C C . SER A 1 108 ? 18.060 31.717 56.012 1.00 13.98 769 SER A C 1
ATOM 873 O O . SER A 1 108 ? 19.127 31.453 56.564 1.00 15.86 769 SER A O 1
ATOM 878 N N . VAL A 1 109 ? 17.911 31.709 54.691 1.00 13.48 770 VAL A N 1
ATOM 879 C CA . VAL A 1 109 ? 19.038 31.391 53.839 1.00 12.71 770 VAL A CA 1
ATOM 880 C C . VAL A 1 109 ? 19.596 32.680 53.240 1.00 11.26 770 VAL A C 1
ATOM 881 O O . VAL A 1 109 ? 18.844 33.548 52.794 1.00 11.29 770 VAL A O 1
ATOM 885 N N . GLN A 1 110 ? 20.918 32.800 53.245 1.00 10.81 771 GLN A N 1
ATOM 886 C CA . GLN A 1 110 ? 21.587 33.908 52.584 1.00 11.73 771 GLN A CA 1
ATOM 887 C C . GLN A 1 110 ? 22.816 33.361 51.880 1.00 12.69 771 GLN A C 1
ATOM 888 O O . GLN A 1 110 ? 23.767 32.914 52.523 1.00 12.20 771 GLN A O 1
ATOM 894 N N . GLU A 1 111 ? 22.777 33.365 50.549 1.00 10.28 772 GLU A N 1
ATOM 895 C CA . GLU A 1 111 ? 23.859 32.826 49.766 1.00 13.38 772 GLU A CA 1
ATOM 896 C C . GLU A 1 111 ? 24.296 33.883 48.772 1.00 15.34 772 GLU A C 1
ATOM 897 O O . GLU A 1 111 ? 23.469 34.502 48.107 1.00 17.12 772 GLU A O 1
ATOM 903 N N . ILE A 1 112 ? 25.599 34.115 48.713 1.00 11.04 773 ILE A N 1
ATOM 904 C CA . ILE A 1 112 ? 26.155 35.093 47.788 1.00 11.65 773 ILE A CA 1
ATOM 905 C C . ILE A 1 112 ? 27.343 34.474 47.093 1.00 14.45 773 ILE A C 1
ATOM 906 O O . ILE A 1 112 ? 28.196 33.873 47.734 1.00 14.31 773 ILE A O 1
ATOM 911 N N . PHE A 1 113 ? 27.407 34.620 45.773 1.00 11.82 774 PHE A N 1
ATOM 912 C CA . PHE A 1 113 ? 28.509 34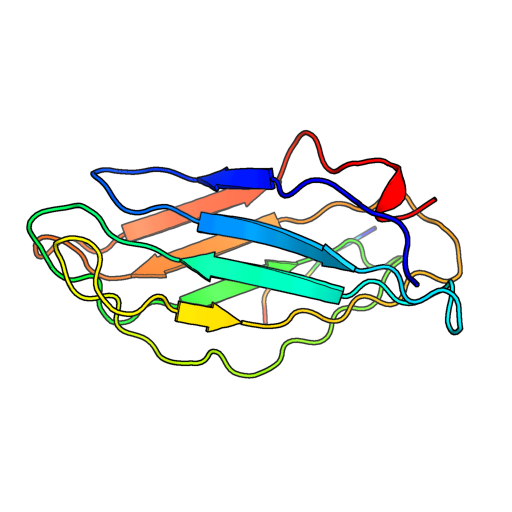.041 45.031 1.00 14.54 774 PHE A CA 1
ATOM 913 C C . PHE A 1 113 ? 28.663 34.686 43.677 1.00 15.17 774 PHE A C 1
ATOM 914 O O . PHE A 1 113 ? 27.709 35.235 43.125 1.00 16.29 774 PHE A O 1
ATOM 922 N N . GLU A 1 114 ? 29.874 34.607 43.140 1.00 16.14 775 GLU A N 1
ATOM 923 C CA . GLU A 1 114 ? 30.080 34.977 41.753 1.00 19.19 775 GLU A CA 1
ATOM 924 C C . GLU A 1 114 ? 29.865 33.737 40.904 1.00 21.24 775 GLU A C 1
ATOM 925 O O . GLU A 1 114 ? 30.269 32.636 41.281 1.00 19.22 775 GLU A O 1
ATOM 931 N N . VAL A 1 115 ? 29.205 33.912 39.768 1.00 15.59 776 VAL A N 1
ATOM 932 C CA . VAL A 1 115 ? 28.927 32.793 38.882 1.00 20.39 776 VAL A CA 1
ATOM 933 C C . VAL A 1 115 ? 30.160 32.446 38.058 1.00 22.55 776 VAL A C 1
ATOM 934 O O . VAL A 1 115 ? 30.692 33.287 37.347 1.00 21.56 776 VAL A O 1
ATOM 938 N N . ASN A 1 116 ? 30.632 31.211 38.189 1.00 21.96 777 ASN A N 1
ATOM 939 C CA . ASN A 1 116 ? 31.734 30.736 37.361 1.00 27.63 777 ASN A CA 1
ATOM 940 C C . ASN A 1 116 ? 31.238 29.965 36.144 1.00 25.64 777 ASN A C 1
ATOM 941 O O . ASN A 1 116 ? 30.087 29.527 36.105 1.00 22.55 777 ASN A O 1
ATOM 946 N N . ASN A 1 117 ? 32.113 29.816 35.155 1.00 21.47 778 ASN A N 1
ATOM 947 C CA . ASN A 1 117 ? 31.811 29.067 33.938 1.00 21.91 778 ASN A CA 1
ATOM 948 C C . ASN A 1 117 ? 30.704 29.677 33.085 1.00 16.67 778 ASN A C 1
ATOM 949 O O . ASN A 1 117 ? 29.987 28.957 32.388 1.00 17.63 778 ASN A O 1
ATOM 954 N N . LEU A 1 118 ? 30.565 30.998 33.130 1.00 18.46 779 LEU A N 1
ATOM 955 C CA . LEU A 1 118 ? 29.672 31.678 32.194 1.00 13.69 779 LEU A CA 1
ATOM 956 C C . LEU A 1 118 ? 30.152 31.407 30.772 1.00 19.89 779 LEU A C 1
ATOM 957 O O . LEU A 1 118 ? 31.328 31.605 30.471 1.00 27.21 779 LEU A O 1
ATOM 962 N N . PRO A 1 119 ? 29.245 30.953 29.894 1.00 21.20 780 PRO A N 1
ATOM 963 C CA . PRO A 1 119 ? 29.670 30.650 28.525 1.00 20.08 780 PRO A CA 1
ATOM 964 C C . PRO A 1 119 ? 30.125 31.917 27.811 1.00 26.08 780 PRO A C 1
ATOM 965 O O . PRO A 1 119 ? 29.487 32.959 27.940 1.00 20.55 780 PRO A O 1
ATOM 969 N N . VAL A 1 120 ? 31.229 31.832 27.077 1.00 24.04 781 VAL A N 1
ATOM 970 C CA . VAL A 1 120 ? 31.750 33.001 26.377 1.00 26.08 781 VAL A CA 1
ATOM 971 C C . VAL A 1 120 ? 30.736 33.556 25.371 1.00 25.33 781 VAL A C 1
ATOM 972 O O . VAL A 1 120 ? 30.731 34.755 25.083 1.00 26.75 781 VAL A O 1
ATOM 976 N N . GLU A 1 121 ? 29.862 32.687 24.865 1.00 20.87 782 GLU A N 1
ATOM 977 C CA . GLU A 1 121 ? 28.813 33.093 23.933 1.00 24.48 782 GLU A CA 1
ATOM 978 C C . GLU A 1 121 ? 27.847 34.114 24.528 1.00 20.76 782 GLU A C 1
ATOM 979 O O . GLU A 1 121 ? 27.119 34.783 23.793 1.00 18.27 782 GLU A O 1
ATOM 985 N N . SER A 1 122 ? 27.824 34.223 25.855 1.00 17.32 783 SER A N 1
ATOM 986 C CA . SER A 1 122 ? 26.909 35.156 26.495 1.00 14.72 783 SER A CA 1
ATOM 987 C C . SER A 1 122 ? 27.407 36.594 26.439 1.00 16.32 783 SER A C 1
ATOM 988 O O . SER A 1 122 ? 26.674 37.514 26.809 1.00 16.68 783 SER A O 1
ATOM 991 N N . TRP A 1 123 ? 28.638 36.811 25.974 1.00 18.12 784 TRP A N 1
ATOM 992 C CA . TRP A 1 123 ? 29.169 38.176 25.955 1.00 18.41 784 TRP A CA 1
ATOM 993 C C . TRP A 1 123 ? 30.051 38.537 24.758 1.00 24.10 784 TRP A C 1
ATOM 994 O O . TRP A 1 123 ? 30.212 39.71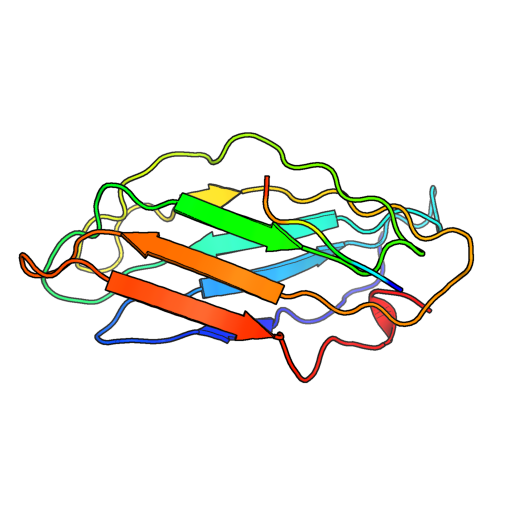6 24.452 1.00 22.93 784 TRP A O 1
ATOM 1005 N N . GLN A 1 124 ? 30.614 37.534 24.088 1.00 22.32 785 GLN A N 1
ATOM 1006 C CA . GLN A 1 124 ? 31.496 37.795 22.952 1.00 25.13 785 GLN A CA 1
ATOM 1007 C C . GLN A 1 124 ? 30.743 38.379 21.768 1.00 26.90 785 GLN A C 1
ATOM 1008 O O . GLN A 1 124 ? 29.533 38.201 21.647 1.00 22.32 785 GLN A O 1
ATOM 1015 N N . PRO B 2 3 ? 35.804 46.561 37.070 0.81 50.55 2 PRO B N 1
ATOM 1016 C CA . PRO B 2 3 ? 34.791 47.617 37.042 0.81 41.79 2 PRO B CA 1
ATOM 1017 C C . PRO B 2 3 ? 33.744 47.406 38.134 0.81 45.62 2 PRO B C 1
ATOM 1018 O O . PRO B 2 3 ? 33.096 46.361 38.153 0.81 40.96 2 PRO B O 1
ATOM 1022 N N . ASP B 2 4 ? 33.589 48.391 39.019 0.81 54.93 3 ASP B N 1
ATOM 1023 C CA . ASP B 2 4 ? 32.723 48.291 40.202 0.81 50.45 3 ASP B CA 1
ATOM 1024 C C . ASP B 2 4 ? 31.299 47.789 39.907 0.81 50.73 3 ASP B C 1
ATOM 1025 O O . ASP B 2 4 ? 30.829 47.861 38.775 0.81 49.09 3 ASP B O 1
ATOM 1030 N N . TRP B 2 5 ? 30.626 47.272 40.934 0.81 47.86 4 TRP B N 1
ATOM 1031 C CA . TRP B 2 5 ? 29.323 46.627 40.771 0.81 44.06 4 TRP B CA 1
ATOM 1032 C C . TRP B 2 5 ? 28.325 47.268 41.735 0.81 56.31 4 TRP B C 1
ATOM 1033 O O . TRP B 2 5 ? 28.675 48.229 42.423 0.81 61.18 4 TRP B O 1
ATOM 1044 N N . ASP B 2 6 ? 27.098 46.741 41.787 0.81 55.99 5 ASP B N 1
ATOM 1045 C CA . ASP B 2 6 ? 26.115 47.164 42.796 0.81 55.77 5 ASP B CA 1
ATOM 1046 C C . ASP B 2 6 ? 24.883 46.252 42.929 0.81 51.37 5 ASP B C 1
ATOM 1047 O O . ASP B 2 6 ? 24.310 45.795 41.934 0.81 53.28 5 ASP B O 1
ATOM 1052 N N . PHE B 2 7 ? 24.497 45.990 44.177 0.81 54.98 6 PHE B N 1
ATOM 1053 C CA . PHE B 2 7 ? 23.302 45.208 44.499 0.81 50.11 6 PHE B CA 1
ATOM 1054 C C . PHE B 2 7 ? 22.140 46.160 44.763 0.81 57.08 6 PHE B C 1
ATOM 1055 O O . PHE B 2 7 ? 22.190 46.938 45.716 0.81 58.54 6 PHE B O 1
ATOM 1063 N N . ASN B 2 8 ? 21.098 46.125 43.938 0.81 54.03 7 ASN B N 1
ATOM 1064 C CA . ASN B 2 8 ? 19.999 47.071 44.133 0.81 56.18 7 ASN B CA 1
ATOM 1065 C C . ASN B 2 8 ? 18.748 46.511 44.785 0.81 59.53 7 ASN B C 1
ATOM 1066 O O . ASN B 2 8 ? 18.792 45.498 45.471 0.81 59.84 7 ASN B O 1
#

Solvent-accessible surface area: 7028 Å² total; per-residue (Å²): 124,51,57,132,16,93,85,36,121,28,24,94,68,89,20,2,38,1,33,0,32,8,85,35,16,83,152,58,84,29,14,4,38,0,43,0,29,0,30,0,125,12,120,13,76,0,47,124,5,91,6,37,0,2,11,5,142,45,14,92,37,72,58,107,81,48,79,26,73,65,0,51,24,182,40,18,144,50,2,54,14,44,0,87,1,48,11,89,123,111,15,82,10,107,0,81,0,66,0,25,6,49,6,96,192,86,102,4,112,51,76,46,66,8,110,127,24,24,68,92,2,50,112,95,97,80,102,76,123

InterPro domains:
  IPR002553 Clathrin/coatomer adaptor, adaptin-like, N-terminal [PF01602] (24-574)
  IPR008152 Clathrin adaptor, alpha/beta/gamma-adaptin, appendage, Ig-like subdomain [PF02883] (670-780)
  IPR008152 Clathrin adaptor, alpha/beta/gamma-adaptin, appendage, Ig-like subdomain [SM00809] (662-780)
  IPR008153 Gamma-adaptin ear (GAE) domain [PS50180] (665-780)
  IPR011989 Armadillo-like helical [G3DSA:1.25.10.10] (2-589)
  IPR013041 Clathrin adaptor, appendage, Ig-like subdomain superfamily [SSF49348] (658-783)
  IPR016024 Armadillo-type fold [SSF48371] (23-606)
  IPR017107 Adaptor protein complex AP-1, gamma subunit [PIRSF037094] (5-781)
  IPR050840 Adaptor Complexes Large Subunit [PTHR22780] (9-772)

Organism: Homo sapiens (NCBI:txid9606)

Sequence (129 aa):
GSAPIPDLKVFEEREGVQQLNLSFIRPPENPALLLITITATNFSEGDVTHFICQAAVPKSLQLQLQAPSGNTVPARGGLPITQLFFRRRILNPNKAPLRLKLRLTYDHFHQQSSVQEIFEVNNLPVESWQPDWDFN

CATH classification: 2.60.40.1230

Secondary structure (DSSP, 8-state):
----PPPEEEEEETTEEEEEEEE--TT-TTEEEEEEEEEE-SSS-EEEEEEEEE--TTSEEEEPPPS-S-B-TTT-PPEEEEEEEE-TT-PPP--EEEEEEEETTEEEEE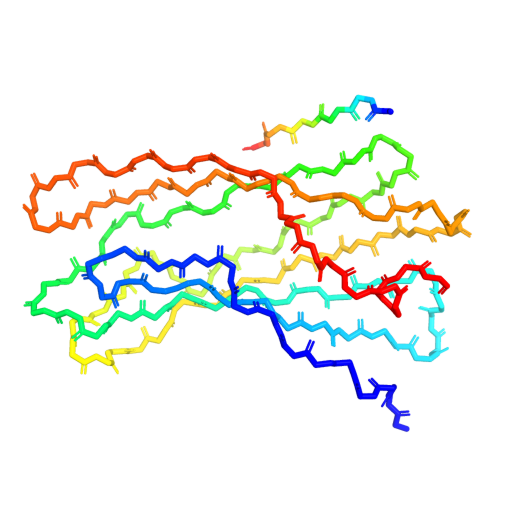EEEPP---GGGT-/------